Protein AF-A0A377LWI4-F1 (afdb_monomer)

Foldseek 3Di:
DEEEAEDDDDPPVVCPVVVVVVVVPDPDDRYHYD

pLDDT: mean 96.77, std 2.97, range [81.56, 98.5]

Radius of gyration: 10.65 Å; Cα contacts (8 Å, |Δi|>4): 19; chains: 1; bounding box: 23×13×29 Å

Solvent-accessible surface area (backbone atoms only — not comparable to full-atom values): 2326 Å² total; per-residue (Å²): 129,77,44,77,47,79,62,91,83,76,96,47,76,95,50,47,63,62,51,51,52,55,62,71,66,45,91,75,72,63,60,48,80,82

InterPro domains:
  IPR001173 Glycosyltransferase 2-like [PF00535] (4-33)
  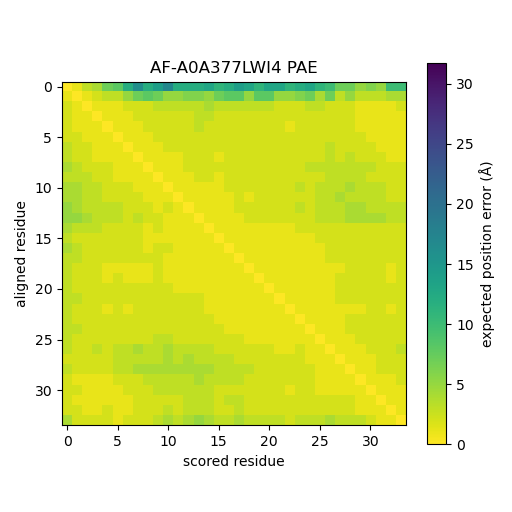IPR029044 Nucleotide-diphospho-sugar transferases [G3DSA:3.90.550.10] (2-34)
  IPR029044 Nucleotide-diphospho-sugar transferases [SSF53448] (3-33)

Secondary structure (DSSP, 8-state):
--EEE----SS-HHHHHHHHHHHHT-S---EEE-

Organism: Enterobacter cloacae (NCBI:txid550)

Mean predicted aligned error: 2.17 Å

Structure (mmCIF, N/CA/C/O backbone):
data_AF-A0A377LWI4-F1
#
_entry.id   AF-A0A377LWI4-F1
#
loop_
_atom_site.group_PDB
_atom_site.id
_atom_site.type_symbol
_atom_site.label_atom_id
_atom_site.label_alt_id
_atom_site.label_comp_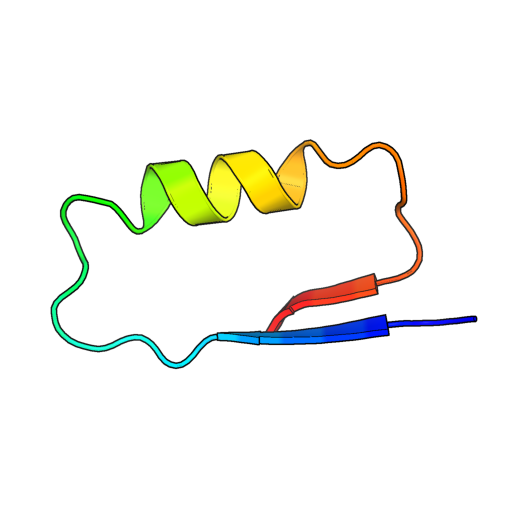id
_atom_site.label_asym_id
_atom_site.label_entity_id
_atom_site.label_seq_id
_atom_site.pdbx_PDB_ins_code
_atom_site.Cartn_x
_atom_site.Cartn_y
_atom_site.Cartn_z
_atom_site.occupancy
_atom_site.B_iso_or_equiv
_atom_site.auth_seq_id
_atom_site.auth_comp_id
_atom_site.auth_asym_id
_atom_site.auth_atom_id
_atom_site.pdbx_PDB_model_num
ATOM 1 N N . MET A 1 1 ? 5.940 -4.139 -16.519 1.00 81.56 1 MET A N 1
ATOM 2 C CA . MET A 1 1 ? 4.965 -5.138 -16.028 1.00 81.56 1 MET A CA 1
ATOM 3 C C . MET A 1 1 ? 4.271 -4.426 -14.907 1.00 81.56 1 MET A C 1
ATOM 5 O O . MET A 1 1 ? 4.939 -4.089 -13.939 1.00 81.56 1 MET A O 1
ATOM 9 N N . ARG A 1 2 ? 2.992 -4.126 -15.097 1.00 91.50 2 ARG A N 1
ATOM 10 C CA . ARG A 1 2 ? 2.274 -3.225 -14.210 1.00 91.50 2 ARG A CA 1
ATOM 11 C C . ARG A 1 2 ? 1.693 -3.994 -13.037 1.00 91.50 2 ARG A C 1
ATOM 13 O O . ARG A 1 2 ? 1.065 -5.029 -13.248 1.00 91.50 2 ARG A O 1
ATOM 20 N N . PHE A 1 3 ? 1.912 -3.496 -11.828 1.00 97.00 3 PHE A N 1
ATOM 21 C CA . PHE A 1 3 ? 1.337 -4.075 -10.616 1.00 97.00 3 PHE A CA 1
ATOM 22 C C . PHE A 1 3 ? 0.092 -3.304 -10.183 1.00 97.00 3 PHE A C 1
ATOM 24 O O . PHE A 1 3 ? 0.039 -2.084 -10.305 1.00 97.00 3 PHE A O 1
ATOM 31 N N . SER A 1 4 ? -0.890 -4.010 -9.634 1.00 97.56 4 SER A N 1
ATOM 32 C CA . SER A 1 4 ? -2.065 -3.401 -9.011 1.00 97.56 4 SER A CA 1
ATOM 33 C C . SER A 1 4 ? -2.058 -3.758 -7.530 1.00 97.56 4 SER A C 1
ATOM 35 O O . SER A 1 4 ? -2.135 -4.933 -7.174 1.00 97.56 4 SER A O 1
ATOM 37 N N . LEU A 1 5 ? -1.926 -2.750 -6.674 1.00 96.88 5 LEU A N 1
ATOM 38 C CA . LEU A 1 5 ? -2.054 -2.883 -5.229 1.00 96.88 5 LEU A CA 1
ATOM 39 C C . LEU A 1 5 ? -3.510 -2.602 -4.861 1.00 96.88 5 LEU A C 1
ATOM 41 O O . LEU A 1 5 ? -4.049 -1.576 -5.262 1.00 96.88 5 LEU A O 1
ATOM 45 N N . ILE A 1 6 ? -4.133 -3.512 -4.115 1.00 97.56 6 ILE A N 1
ATOM 46 C CA . ILE A 1 6 ? -5.504 -3.364 -3.618 1.00 97.56 6 ILE A CA 1
ATOM 47 C C . ILE A 1 6 ? -5.435 -3.299 -2.094 1.00 97.5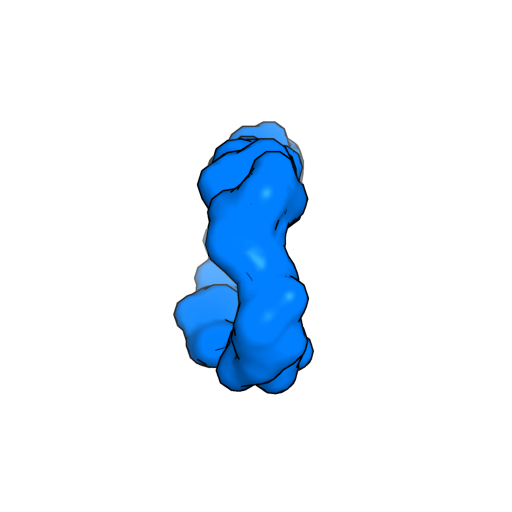6 6 ILE A C 1
ATOM 49 O O . ILE A 1 6 ? -4.964 -4.247 -1.459 1.00 97.56 6 ILE A O 1
ATOM 53 N N . LEU A 1 7 ? -5.888 -2.188 -1.519 1.00 97.06 7 LEU A N 1
ATOM 54 C CA . LEU A 1 7 ? -5.813 -1.886 -0.095 1.00 97.06 7 LEU A CA 1
ATOM 55 C C . LEU A 1 7 ? -7.218 -1.858 0.518 1.00 97.06 7 LEU A C 1
ATOM 57 O O . LEU A 1 7 ? -7.936 -0.865 0.406 1.00 97.06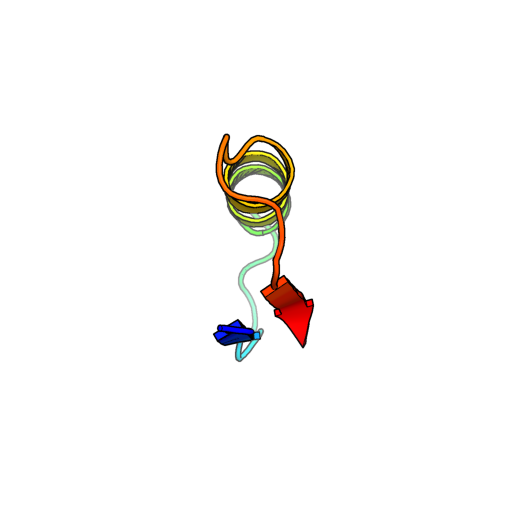 7 LEU A O 1
ATOM 61 N N . PRO A 1 8 ? -7.640 -2.918 1.221 1.00 96.88 8 PRO A N 1
ATOM 62 C CA . PRO A 1 8 ? -8.844 -2.842 2.032 1.00 96.88 8 PRO A CA 1
ATOM 63 C C . PRO A 1 8 ? -8.604 -1.916 3.233 1.00 96.88 8 PRO A C 1
ATOM 65 O O . PRO A 1 8 ? -7.694 -2.134 4.033 1.00 96.88 8 PRO A O 1
ATOM 68 N N . ILE A 1 9 ? -9.445 -0.892 3.373 1.00 97.50 9 ILE A N 1
ATOM 69 C CA . ILE A 1 9 ? -9.352 0.120 4.432 1.00 97.50 9 ILE A CA 1
ATOM 70 C C . ILE A 1 9 ? -10.574 -0.001 5.344 1.00 97.50 9 ILE A C 1
ATOM 72 O O . ILE A 1 9 ? -11.709 0.145 4.892 1.00 97.50 9 ILE A O 1
ATOM 76 N N . TYR A 1 10 ? -10.351 -0.234 6.641 1.00 98.06 10 TYR A N 1
ATOM 77 C CA . TYR A 1 10 ? -11.415 -0.243 7.649 1.00 98.06 10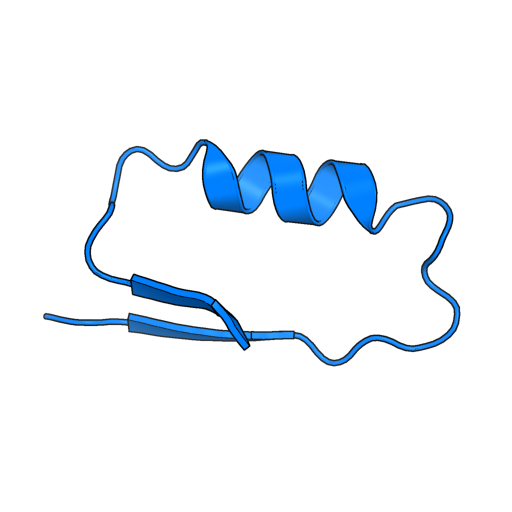 TYR A CA 1
ATOM 78 C C . TYR A 1 10 ? -10.881 0.081 9.052 1.00 98.06 10 TYR A C 1
ATOM 80 O O . TYR A 1 10 ? -10.166 -0.726 9.636 1.00 98.06 10 TYR A O 1
ATOM 88 N N . ASN A 1 11 ? -11.255 1.241 9.604 1.00 98.06 11 ASN A N 1
ATOM 89 C CA . ASN A 1 11 ? -10.855 1.712 10.943 1.00 98.06 11 ASN A CA 1
ATOM 90 C C . ASN A 1 11 ? -9.332 1.707 11.200 1.00 98.06 11 ASN A C 1
ATOM 92 O O . ASN A 1 11 ? -8.866 1.262 12.245 1.00 98.06 11 ASN A O 1
ATOM 96 N N . VAL A 1 12 ? -8.565 2.194 10.221 1.00 98.00 12 VAL A N 1
ATOM 97 C CA . VAL A 1 12 ? -7.089 2.195 10.209 1.00 98.00 12 VAL A CA 1
ATOM 98 C C . VAL A 1 12 ? -6.481 3.604 10.208 1.00 98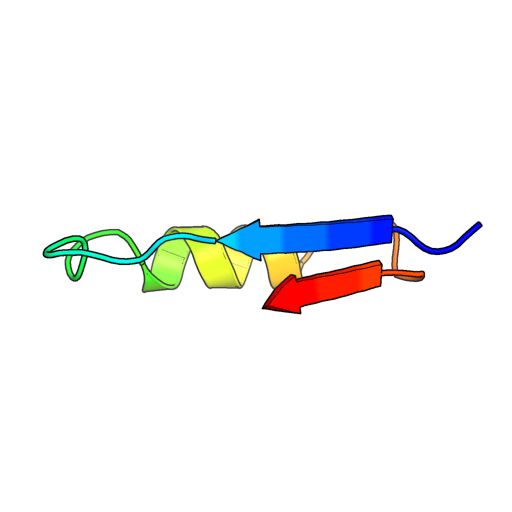.00 12 VAL A C 1
ATOM 100 O O . VAL A 1 12 ? -5.366 3.813 9.738 1.00 98.00 12 VAL A O 1
ATOM 103 N N . GLN A 1 13 ? -7.244 4.597 10.666 1.00 97.75 13 GLN A N 1
ATOM 104 C CA . GLN A 1 13 ? -6.950 6.023 10.498 1.00 97.75 13 GLN A CA 1
ATOM 105 C C . GLN A 1 13 ? -5.562 6.400 11.025 1.00 97.75 13 GLN A C 1
ATOM 107 O O . GLN A 1 13 ? -4.857 7.159 10.368 1.00 97.75 13 GLN A O 1
ATOM 112 N N . ASP A 1 14 ? -5.159 5.812 12.152 1.00 98.25 14 ASP A N 1
ATOM 113 C CA . ASP A 1 14 ? -3.915 6.149 12.847 1.00 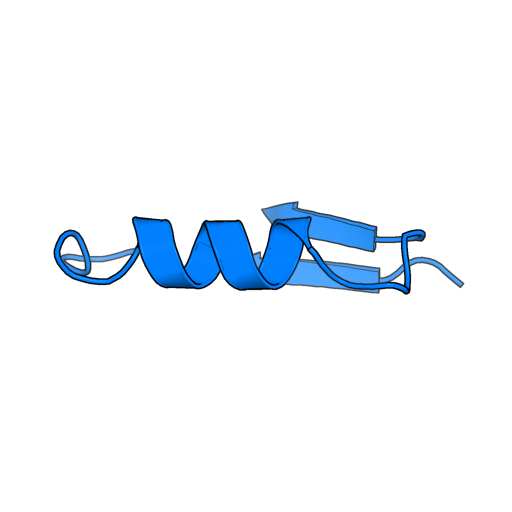98.25 14 ASP A CA 1
ATOM 114 C C . ASP A 1 14 ? -2.642 5.779 12.064 1.00 98.25 14 ASP A C 1
ATOM 116 O O . ASP A 1 14 ? -1.579 6.306 12.366 1.00 98.25 14 ASP A O 1
ATOM 120 N N . TYR A 1 15 ? -2.723 4.885 11.068 1.00 97.81 15 TYR A N 1
ATOM 121 C CA . TYR A 1 15 ? -1.557 4.421 10.294 1.00 97.81 15 TYR A CA 1
ATOM 122 C C . TYR A 1 15 ? -1.748 4.466 8.773 1.00 97.81 15 TYR A C 1
ATOM 124 O O . TYR A 1 15 ? -0.850 4.085 8.014 1.00 97.81 15 TYR A O 1
ATOM 132 N N . LEU A 1 16 ? -2.912 4.921 8.300 1.00 98.00 16 LEU A N 1
ATOM 133 C CA . LEU A 1 16 ? -3.203 4.993 6.870 1.00 98.00 16 LEU A CA 1
ATOM 134 C C . LEU A 1 16 ? -2.260 5.965 6.151 1.00 98.00 16 LEU A C 1
ATOM 136 O O . LEU A 1 16 ? -1.775 5.654 5.066 1.00 98.00 16 LEU A O 1
ATOM 140 N N . GLU A 1 17 ? -1.966 7.114 6.759 1.00 98.12 17 GLU A N 1
ATOM 141 C CA . GLU A 1 17 ? -1.077 8.125 6.177 1.00 98.12 17 GLU A CA 1
ATOM 142 C C . GLU A 1 17 ? 0.354 7.601 5.997 1.00 98.12 17 GLU A C 1
ATOM 144 O O . GLU A 1 17 ? 0.934 7.736 4.916 1.00 98.12 17 GLU A O 1
ATOM 149 N N . ASP A 1 18 ? 0.893 6.928 7.014 1.00 98.50 18 ASP A N 1
ATOM 150 C CA . ASP A 1 18 ? 2.226 6.322 6.963 1.00 98.50 18 ASP A CA 1
ATOM 151 C C . ASP A 1 18 ? 2.306 5.233 5.884 1.00 98.50 18 ASP A C 1
ATOM 153 O O . ASP A 1 18 ? 3.269 5.165 5.112 1.00 98.50 18 ASP A O 1
ATOM 157 N N . CYS A 1 19 ? 1.264 4.399 5.780 1.00 97.94 19 CYS A N 1
ATOM 158 C CA . CYS A 1 19 ? 1.165 3.361 4.758 1.00 97.94 19 CYS A CA 1
ATOM 159 C C . CYS A 1 19 ? 1.166 3.958 3.342 1.00 97.94 19 CYS A C 1
ATOM 161 O O . CYS A 1 19 ? 1.972 3.555 2.497 1.00 97.94 19 CYS A O 1
ATOM 163 N N . LEU A 1 20 ? 0.314 4.956 3.089 1.00 98.00 20 LEU A N 1
ATOM 164 C CA . LEU A 1 20 ? 0.224 5.617 1.786 1.00 98.00 20 LEU A CA 1
ATOM 165 C C . LEU A 1 20 ? 1.521 6.358 1.437 1.00 98.00 20 LEU A C 1
ATOM 167 O O . LEU A 1 20 ? 1.977 6.286 0.294 1.00 98.00 20 LEU A O 1
ATOM 171 N N . SER A 1 21 ? 2.163 6.996 2.418 1.00 98.31 21 SER A N 1
ATOM 172 C CA . SER A 1 21 ? 3.460 7.662 2.247 1.00 98.31 21 SER A CA 1
ATOM 173 C C . SER A 1 21 ? 4.567 6.671 1.872 1.00 98.31 21 SER A C 1
ATOM 175 O O . SER A 1 21 ? 5.374 6.941 0.980 1.00 98.31 21 SER A O 1
ATOM 177 N N . SER A 1 22 ? 4.584 5.488 2.492 1.00 98.00 22 SER A N 1
ATOM 178 C CA . SER A 1 22 ? 5.515 4.405 2.151 1.00 98.00 22 SER A CA 1
ATOM 179 C C . SER A 1 22 ? 5.327 3.902 0.714 1.00 98.00 22 SER A C 1
ATOM 181 O O . SER A 1 22 ? 6.306 3.736 -0.022 1.00 98.00 22 SER A O 1
ATOM 183 N N . ILE A 1 23 ? 4.077 3.708 0.279 1.00 97.38 23 ILE A N 1
ATOM 184 C CA . ILE A 1 23 ? 3.747 3.268 -1.087 1.00 97.38 23 ILE A CA 1
ATOM 185 C C . ILE A 1 23 ? 4.117 4.350 -2.111 1.00 97.38 23 ILE A C 1
ATOM 187 O O . ILE A 1 23 ? 4.719 4.054 -3.143 1.00 97.38 23 ILE A O 1
ATOM 191 N N . HIS A 1 24 ? 3.822 5.616 -1.819 1.00 96.56 24 HIS A N 1
ATOM 192 C CA . HIS A 1 24 ? 4.144 6.735 -2.705 1.00 96.56 24 HIS A CA 1
ATOM 193 C C . HIS A 1 24 ? 5.657 6.859 -2.973 1.00 96.56 24 HIS A C 1
ATOM 195 O O . HIS A 1 24 ? 6.093 7.111 -4.105 1.00 96.56 24 HIS A O 1
ATOM 201 N N . ASN A 1 25 ? 6.469 6.609 -1.944 1.00 98.00 25 ASN A N 1
ATOM 202 C CA . ASN A 1 25 ? 7.921 6.773 -1.981 1.00 98.00 25 ASN A CA 1
ATOM 203 C C . ASN A 1 25 ? 8.692 5.576 -2.567 1.00 98.00 25 ASN A C 1
ATOM 205 O O . ASN A 1 25 ? 9.920 5.604 -2.596 1.00 98.00 25 ASN A O 1
ATOM 209 N N . GLN A 1 26 ? 8.018 4.545 -3.085 1.00 97.75 26 GLN A N 1
ATOM 210 C CA . GLN A 1 26 ? 8.693 3.399 -3.708 1.00 97.75 26 GLN A CA 1
ATOM 211 C C . GLN A 1 26 ? 9.523 3.808 -4.937 1.00 97.75 26 GLN A C 1
ATOM 213 O O . GLN A 1 26 ? 9.080 4.615 -5.754 1.00 97.75 26 GLN A O 1
ATOM 218 N N . ASN A 1 27 ? 10.707 3.214 -5.120 1.00 97.75 27 ASN A N 1
ATOM 219 C CA . ASN A 1 27 ? 11.564 3.467 -6.292 1.00 97.75 27 ASN A CA 1
ATOM 220 C C . ASN A 1 27 ? 10.970 2.897 -7.590 1.00 97.75 27 ASN A C 1
ATOM 222 O O . ASN A 1 27 ? 11.207 3.418 -8.678 1.00 97.75 27 ASN A O 1
ATOM 226 N N . PHE A 1 28 ? 10.199 1.818 -7.475 1.00 96.62 28 PHE A N 1
ATOM 227 C CA . PHE A 1 28 ? 9.468 1.221 -8.582 1.00 96.62 28 PHE A CA 1
ATOM 228 C C . PHE A 1 28 ? 8.164 1.992 -8.815 1.00 96.62 28 PHE A C 1
ATOM 230 O O . PHE A 1 28 ? 7.416 2.201 -7.868 1.00 96.62 28 PHE A O 1
ATOM 237 N N . LYS A 1 29 ? 7.892 2.420 -10.055 1.00 95.19 29 LYS A N 1
ATOM 238 C CA . LYS A 1 29 ? 6.782 3.343 -10.375 1.00 95.19 29 LYS A CA 1
ATOM 239 C C . LYS A 1 29 ? 5.704 2.778 -11.310 1.00 95.19 29 LYS A C 1
ATOM 241 O O . LYS A 1 29 ? 4.689 3.433 -11.505 1.00 95.19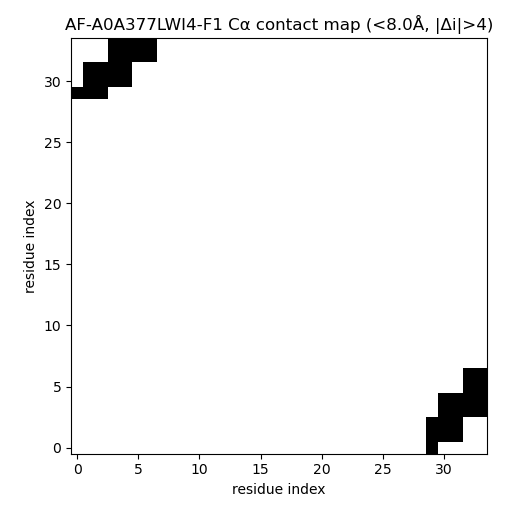 29 LYS A O 1
ATOM 246 N N . ASP A 1 30 ? 5.890 1.588 -11.885 1.00 97.69 30 ASP A N 1
ATOM 247 C CA . ASP A 1 30 ? 4.913 0.967 -12.802 1.00 97.69 30 ASP A CA 1
ATOM 248 C C . ASP A 1 30 ? 3.817 0.220 -12.013 1.00 97.69 30 ASP A C 1
ATOM 250 O O . ASP A 1 30 ? 3.707 -1.008 -12.071 1.00 97.69 30 ASP A O 1
ATOM 254 N N . PHE A 1 31 ? 3.040 0.955 -11.204 1.00 97.31 31 PHE A N 1
ATOM 255 C CA . PHE A 1 31 ? 1.935 0.393 -10.424 1.00 97.31 31 PHE A CA 1
ATOM 256 C C . PHE A 1 31 ? 0.718 1.323 -10.306 1.00 97.31 31 PHE A C 1
ATOM 258 O O . PHE A 1 31 ? 0.811 2.536 -10.481 1.00 97.31 31 PHE A O 1
ATOM 265 N N . 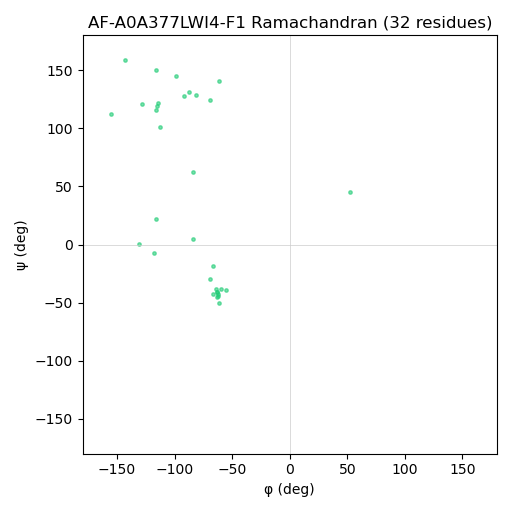GLU A 1 32 ? -0.431 0.728 -10.002 1.00 97.31 32 GLU A N 1
ATOM 266 C CA . GLU A 1 32 ? -1.662 1.401 -9.575 1.00 97.31 32 GLU A CA 1
ATOM 267 C C . GLU A 1 32 ? -1.999 0.981 -8.146 1.00 97.31 32 GLU A C 1
ATOM 269 O O . GLU A 1 32 ? -1.670 -0.131 -7.728 1.00 97.31 32 GLU A O 1
ATOM 274 N N . CYS A 1 33 ? -2.650 1.867 -7.401 1.00 96.50 33 CYS A N 1
ATOM 275 C CA . CYS A 1 33 ? -3.041 1.645 -6.016 1.00 96.50 33 CYS A CA 1
ATOM 276 C C . CYS A 1 33 ? -4.532 1.964 -5.871 1.00 96.50 33 CYS A C 1
ATOM 278 O O . CYS A 1 33 ? -4.936 3.086 -6.183 1.00 96.50 33 CYS A O 1
ATOM 280 N N . TYR A 1 34 ? -5.314 0.977 -5.435 1.00 93.69 34 TYR A N 1
ATOM 281 C CA . TYR A 1 34 ? -6.772 1.020 -5.285 1.00 93.69 34 TYR A CA 1
ATOM 282 C C . TYR A 1 34 ? -7.196 0.769 -3.844 1.00 93.69 34 TYR A C 1
ATOM 284 O O . TYR A 1 34 ? -6.523 -0.048 -3.174 1.00 93.69 34 TYR A O 1
#

Sequence (34 aa):
MRFSLILPIYNVQDYLEDCLSSIHNQNFKDFECY